Protein AF-A0A645IIE4-F1 (afdb_monomer_lite)

Radius of gyration: 12.05 Å; chains: 1; bounding box: 29×22×28 Å

pLDDT: mean 86.95, std 8.48, range [60.94, 95.75]

Organism: NCBI:txid1076179

Sequence (80 aa):
MDALLRNPAVGSVLPAGSKGIAHEALLLAEESGLAVHFLKTELDLYKSAGPASCAVFSCLEDFVSDCALPFYVIGKLLKD

Secondary structure (DSSP, 8-state):
-HHHHT-TTEEEEEE--TT-HHHHHHHHHHHTT-EEEEPP-SS-TTS---TTT-EEEEE-TT-----SS-----EEEE--

Structure (mmCIF, N/CA/C/O backbone):
data_AF-A0A645IIE4-F1
#
_entry.id   AF-A0A645IIE4-F1
#
loop_
_atom_site.group_PDB
_atom_site.id
_atom_site.type_symbol
_atom_site.label_atom_id
_atom_site.label_alt_id
_atom_site.label_comp_id
_atom_site.label_asym_id
_atom_site.label_entity_id
_atom_site.label_seq_id
_atom_site.pdbx_PDB_ins_code
_atom_site.Cartn_x
_atom_site.Cartn_y
_atom_site.Cartn_z
_atom_site.occupancy
_atom_site.B_iso_or_equiv
_atom_site.auth_seq_id
_atom_site.auth_comp_id
_atom_site.auth_asym_id
_atom_site.auth_atom_id
_atom_site.pdbx_PDB_model_num
ATOM 1 N N . MET A 1 1 ? 5.911 6.135 -11.723 1.00 64.69 1 MET A N 1
ATOM 2 C CA . MET A 1 1 ? 4.646 6.302 -10.972 1.00 64.69 1 MET A CA 1
ATOM 3 C C . MET A 1 1 ? 3.504 6.750 -11.877 1.00 64.69 1 MET A C 1
ATOM 5 O O . MET A 1 1 ? 2.396 6.276 -11.692 1.00 64.69 1 MET A O 1
ATOM 9 N N . ASP A 1 2 ? 3.769 7.561 -12.903 1.00 72.06 2 ASP A N 1
ATOM 10 C CA . ASP A 1 2 ? 2.752 8.126 -13.805 1.00 72.06 2 ASP A CA 1
ATOM 11 C C . ASP A 1 2 ? 1.785 7.115 -14.435 1.00 72.06 2 ASP A C 1
ATOM 13 O O . ASP A 1 2 ? 0.619 7.431 -14.633 1.00 72.06 2 ASP A O 1
ATOM 17 N N . ALA A 1 3 ? 2.243 5.899 -14.750 1.00 73.69 3 ALA A N 1
ATOM 18 C CA . ALA A 1 3 ? 1.367 4.852 -15.279 1.00 73.69 3 ALA A CA 1
ATOM 19 C C . ALA A 1 3 ? 0.289 4.417 -14.267 1.00 73.69 3 ALA A C 1
ATOM 21 O O . ALA A 1 3 ? -0.849 4.196 -14.665 1.00 73.69 3 ALA A O 1
ATOM 22 N N . LEU A 1 4 ? 0.626 4.356 -12.972 1.00 78.44 4 LEU A N 1
ATOM 23 C CA . LEU A 1 4 ? -0.332 4.057 -11.902 1.00 78.44 4 LEU A CA 1
ATOM 24 C C . LEU A 1 4 ? -1.279 5.237 -11.676 1.00 78.44 4 LEU A C 1
ATOM 26 O O . LEU A 1 4 ? -2.482 5.043 -11.602 1.00 78.44 4 LEU A O 1
ATOM 30 N N . LEU A 1 5 ? -0.746 6.463 -11.646 1.00 80.12 5 LEU A N 1
ATOM 31 C CA . LEU A 1 5 ? -1.539 7.677 -11.408 1.00 80.12 5 LEU A CA 1
ATOM 32 C C . LEU A 1 5 ? -2.549 7.982 -12.526 1.00 80.12 5 LEU A C 1
ATOM 34 O O . LEU A 1 5 ? -3.500 8.723 -12.306 1.00 80.12 5 LEU A O 1
ATOM 38 N N . ARG A 1 6 ? -2.347 7.437 -13.730 1.00 84.00 6 ARG A N 1
ATOM 39 C CA . ARG A 1 6 ? -3.293 7.558 -14.850 1.00 84.00 6 ARG A CA 1
ATOM 40 C C . ARG A 1 6 ? -4.375 6.479 -14.857 1.00 84.00 6 ARG A C 1
ATOM 42 O O . ARG A 1 6 ? -5.290 6.571 -15.671 1.00 84.00 6 ARG A O 1
ATOM 49 N N . ASN A 1 7 ? -4.270 5.459 -14.006 1.00 82.56 7 ASN A N 1
ATOM 50 C CA . ASN A 1 7 ? -5.244 4.380 -13.961 1.00 82.56 7 ASN A CA 1
ATOM 51 C C . ASN A 1 7 ? -6.404 4.768 -13.022 1.00 82.56 7 ASN A C 1
ATOM 53 O O . ASN A 1 7 ? -6.160 4.991 -11.838 1.00 82.56 7 ASN A O 1
ATOM 57 N N . PRO A 1 8 ? -7.659 4.823 -13.507 1.00 86.50 8 PRO A N 1
ATOM 58 C CA . PRO A 1 8 ? -8.805 5.242 -12.697 1.00 86.50 8 PRO A CA 1
ATOM 59 C C . PRO A 1 8 ? -9.126 4.284 -11.544 1.00 86.50 8 PRO A C 1
ATOM 61 O O . PRO A 1 8 ? -9.813 4.674 -10.605 1.00 86.50 8 PRO A O 1
ATOM 64 N N . ALA A 1 9 ? -8.639 3.043 -11.601 1.00 89.25 9 ALA A N 1
ATOM 65 C CA . ALA A 1 9 ? -8.798 2.080 -10.523 1.00 89.25 9 ALA A CA 1
ATOM 66 C C . ALA A 1 9 ? -7.783 2.284 -9.386 1.00 89.25 9 ALA A C 1
ATOM 68 O O . ALA A 1 9 ? -7.925 1.636 -8.357 1.00 89.25 9 ALA A O 1
ATOM 69 N N . VAL A 1 10 ? -6.770 3.146 -9.536 1.00 89.44 10 VAL A N 1
ATOM 70 C CA . VAL A 1 10 ? -5.806 3.471 -8.471 1.00 89.44 10 VAL A CA 1
ATOM 71 C C . VAL A 1 10 ? -6.325 4.655 -7.662 1.00 89.44 10 VAL A C 1
ATOM 73 O O . VAL A 1 10 ? -6.593 5.716 -8.217 1.00 89.44 10 VAL A O 1
ATOM 76 N N . GLY A 1 11 ? -6.454 4.476 -6.347 1.00 86.25 11 GLY A N 1
ATOM 77 C CA . GLY A 1 11 ? -6.913 5.531 -5.441 1.00 86.25 11 GLY A CA 1
ATOM 78 C C . GLY A 1 11 ? -5.772 6.455 -5.027 1.00 86.25 11 GLY A C 1
ATOM 79 O O . GLY A 1 11 ? -5.733 7.624 -5.399 1.00 86.25 11 GLY A O 1
ATOM 80 N N . SER A 1 12 ? -4.816 5.899 -4.285 1.00 87.00 12 SER A N 1
ATOM 81 C CA . SER A 1 12 ? -3.687 6.632 -3.710 1.00 87.00 12 SER A CA 1
ATOM 82 C C . SER A 1 12 ? -2.402 5.819 -3.828 1.00 87.00 12 SER A C 1
ATOM 84 O O . SER A 1 12 ? -2.435 4.590 -3.793 1.00 87.00 12 SER A O 1
ATOM 86 N N 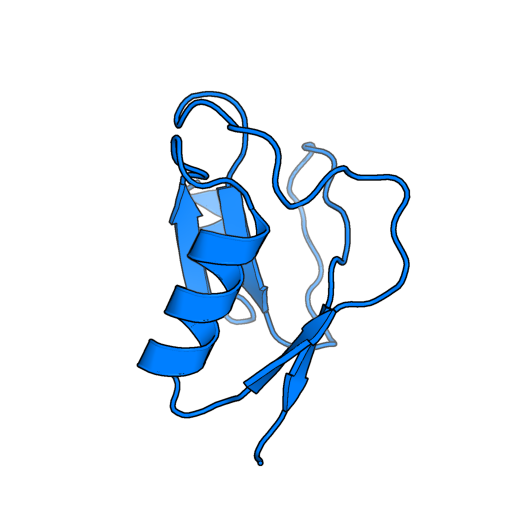. VAL A 1 13 ? -1.260 6.500 -3.950 1.00 90.69 13 VAL A N 1
ATOM 87 C CA . VAL A 1 13 ? 0.072 5.885 -4.056 1.00 90.69 13 VAL A CA 1
ATOM 88 C C . VAL A 1 13 ? 1.025 6.596 -3.099 1.00 90.69 13 VAL A C 1
ATOM 90 O O . VAL A 1 13 ? 1.177 7.812 -3.185 1.00 90.69 13 VAL A O 1
ATOM 93 N N . LEU A 1 14 ? 1.718 5.839 -2.251 1.00 89.94 14 LEU A N 1
ATOM 94 C 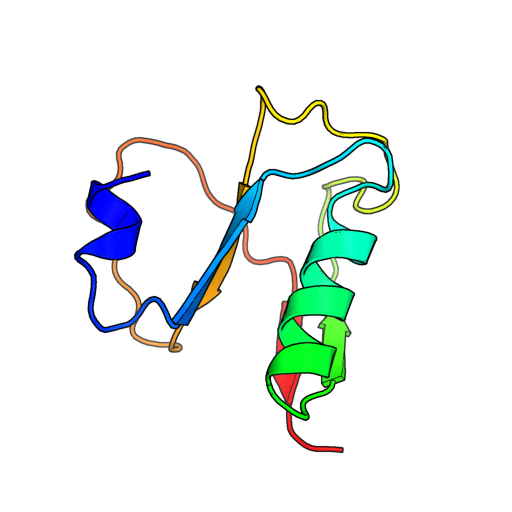CA . LEU A 1 14 ? 2.758 6.328 -1.351 1.00 89.94 14 LEU A CA 1
ATOM 95 C C . LEU A 1 14 ? 4.084 5.602 -1.619 1.00 89.94 14 LEU A C 1
ATOM 97 O O . LEU A 1 14 ? 4.094 4.381 -1.792 1.00 89.94 14 LEU A O 1
ATOM 101 N N . PRO A 1 15 ? 5.227 6.305 -1.658 1.00 89.62 15 PRO A N 1
ATOM 102 C CA . PRO A 1 15 ? 6.525 5.640 -1.672 1.00 89.62 15 PRO A CA 1
ATOM 103 C C . PRO A 1 15 ? 6.744 4.908 -0.342 1.00 89.62 15 PRO A C 1
ATOM 105 O O . PRO A 1 15 ? 6.460 5.459 0.718 1.00 89.62 15 PRO A O 1
ATOM 108 N N . ALA A 1 16 ? 7.273 3.684 -0.383 1.00 88.69 16 ALA A N 1
ATOM 109 C CA . ALA A 1 16 ? 7.566 2.952 0.844 1.00 88.69 16 ALA A CA 1
ATOM 110 C C . ALA A 1 16 ? 8.732 3.618 1.589 1.00 88.69 16 ALA A C 1
ATOM 112 O O . ALA A 1 16 ? 9.808 3.790 1.020 1.00 88.69 16 ALA A O 1
ATOM 113 N N . GLY A 1 17 ? 8.511 4.031 2.837 1.00 86.06 17 GLY A N 1
ATOM 114 C CA . GLY A 1 17 ? 9.511 4.718 3.645 1.00 86.06 17 GLY A CA 1
ATOM 115 C C . GLY A 1 17 ? 10.262 3.819 4.627 1.00 86.06 17 GLY A C 1
ATOM 116 O O . GLY A 1 17 ? 10.066 2.605 4.729 1.00 86.06 17 GLY A O 1
ATOM 117 N N . SER A 1 18 ? 11.092 4.458 5.456 1.00 85.94 18 SER A N 1
ATOM 118 C CA . SER A 1 18 ? 11.887 3.792 6.499 1.00 85.94 18 SER A CA 1
ATOM 119 C C . SER A 1 18 ? 11.058 3.037 7.544 1.00 85.94 18 SER A C 1
ATOM 121 O O . SER A 1 18 ? 11.597 2.185 8.248 1.00 85.94 18 SER A O 1
ATOM 123 N N . LYS A 1 19 ?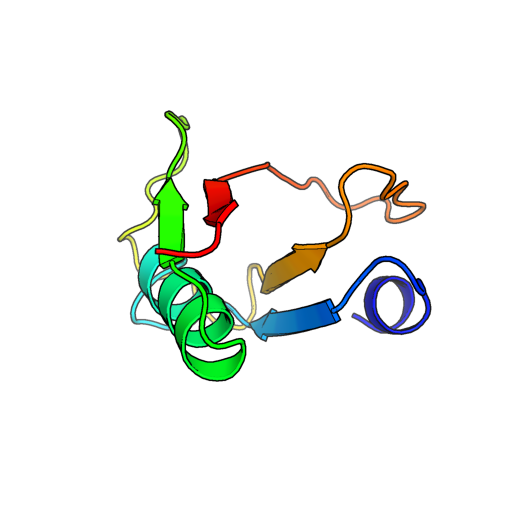 9.759 3.339 7.640 1.00 89.81 19 LYS A N 1
ATOM 124 C CA . LYS A 1 19 ? 8.795 2.677 8.527 1.00 89.81 19 LYS A CA 1
ATOM 125 C C . LYS A 1 19 ? 8.151 1.424 7.911 1.00 89.81 19 LYS A C 1
ATOM 127 O O . LYS A 1 19 ? 7.409 0.733 8.602 1.00 89.81 19 LYS A O 1
ATOM 132 N N . GLY A 1 20 ? 8.460 1.115 6.651 1.00 90.81 20 GLY A N 1
ATOM 133 C CA . GLY A 1 20 ? 8.048 -0.111 5.970 1.00 90.81 20 GLY A CA 1
ATOM 134 C C . GLY A 1 20 ? 6.680 -0.045 5.290 1.00 90.81 20 GLY A C 1
ATOM 135 O O . GLY A 1 20 ? 5.914 0.903 5.445 1.00 90.81 20 GLY A O 1
ATOM 136 N N . ILE A 1 21 ? 6.379 -1.093 4.521 1.00 93.44 21 ILE A N 1
ATOM 137 C CA . ILE A 1 21 ? 5.179 -1.216 3.677 1.00 93.44 21 ILE A CA 1
ATOM 138 C C . ILE A 1 21 ? 3.893 -1.192 4.513 1.00 93.44 21 ILE A C 1
ATOM 140 O O . ILE A 1 21 ? 2.922 -0.544 4.127 1.00 93.44 21 ILE A O 1
ATOM 144 N N . ALA A 1 22 ? 3.884 -1.879 5.660 1.00 94.50 22 ALA A N 1
ATOM 145 C CA . ALA A 1 22 ? 2.726 -1.922 6.548 1.00 94.50 22 ALA A CA 1
ATOM 146 C C . ALA A 1 22 ? 2.349 -0.527 7.058 1.00 94.50 22 ALA A C 1
ATOM 148 O O . ALA A 1 22 ? 1.165 -0.219 7.151 1.00 94.50 22 ALA A O 1
ATOM 149 N N . HIS A 1 23 ? 3.340 0.319 7.358 1.00 94.69 23 HIS A N 1
ATOM 150 C CA . HIS A 1 23 ? 3.087 1.680 7.822 1.00 94.69 23 HIS A CA 1
ATOM 151 C C . HIS A 1 23 ? 2.371 2.511 6.757 1.00 94.69 23 HIS A C 1
ATOM 153 O O . HIS A 1 23 ? 1.341 3.108 7.053 1.00 94.69 23 HIS A O 1
ATOM 159 N N . GLU A 1 24 ? 2.869 2.493 5.518 1.00 94.31 24 GLU A N 1
ATOM 160 C CA . GLU A 1 24 ? 2.247 3.262 4.435 1.00 94.31 24 GLU A CA 1
ATOM 161 C C . GLU A 1 24 ? 0.858 2.717 4.073 1.00 94.31 24 GLU A C 1
ATOM 163 O O . GLU A 1 24 ? -0.057 3.485 3.795 1.00 94.31 24 GLU A O 1
ATOM 168 N N . ALA A 1 25 ? 0.659 1.394 4.119 1.00 94.50 25 ALA A N 1
ATOM 169 C CA . ALA A 1 25 ? -0.654 0.791 3.888 1.00 94.50 25 ALA A CA 1
ATOM 170 C C . ALA A 1 25 ? -1.685 1.227 4.942 1.00 94.50 25 ALA A C 1
ATOM 172 O O . ALA A 1 25 ? -2.833 1.504 4.598 1.00 94.50 25 ALA A O 1
ATOM 173 N N . LEU A 1 26 ? -1.279 1.300 6.214 1.00 95.25 26 LEU A N 1
ATOM 174 C CA . LEU A 1 26 ? -2.133 1.794 7.294 1.00 95.25 26 LEU A CA 1
ATOM 175 C C . LEU A 1 26 ? -2.471 3.274 7.107 1.00 95.25 26 LEU A C 1
ATOM 177 O O . LEU A 1 26 ? -3.629 3.637 7.278 1.00 95.25 26 LEU A O 1
ATOM 181 N N . LEU A 1 27 ? -1.501 4.095 6.687 1.00 94.06 27 LEU A N 1
ATOM 182 C CA . LEU A 1 27 ? -1.737 5.508 6.391 1.00 94.06 27 LEU A CA 1
ATOM 183 C C . LEU A 1 27 ? -2.769 5.681 5.266 1.00 94.06 27 LEU A C 1
ATOM 185 O O . LEU A 1 27 ? -3.714 6.449 5.412 1.00 94.06 27 LEU A O 1
ATOM 189 N N . LEU A 1 28 ? -2.651 4.898 4.186 1.00 92.94 28 LEU A N 1
ATOM 190 C CA . LEU A 1 28 ? -3.626 4.897 3.088 1.00 92.94 28 LEU A CA 1
ATOM 191 C C . LEU A 1 28 ? -5.051 4.575 3.558 1.00 92.94 28 LEU A C 1
ATOM 193 O O . LEU A 1 28 ? -6.022 5.142 3.051 1.00 92.94 28 LEU A O 1
ATOM 197 N N . ALA A 1 29 ? -5.184 3.638 4.494 1.00 93.50 29 ALA A N 1
ATOM 198 C CA . ALA A 1 29 ? -6.476 3.246 5.038 1.00 93.50 29 ALA A CA 1
ATOM 199 C C . ALA A 1 29 ? -7.052 4.327 5.956 1.00 93.50 29 ALA A C 1
ATOM 201 O O . ALA A 1 29 ? -8.210 4.703 5.783 1.00 93.50 29 ALA A O 1
ATOM 202 N N . GLU A 1 30 ? -6.228 4.879 6.850 1.00 93.19 30 GLU A N 1
ATOM 203 C CA . GLU A 1 30 ? -6.600 5.970 7.754 1.00 93.19 30 GLU A CA 1
ATOM 204 C C . GLU A 1 30 ? -7.100 7.195 6.975 1.00 93.19 30 GLU A C 1
ATOM 206 O O . GLU A 1 30 ? -8.193 7.692 7.244 1.00 93.19 30 GLU A O 1
ATOM 211 N N . GLU A 1 31 ? -6.368 7.622 5.940 1.00 91.06 31 GLU A N 1
ATOM 212 C CA . GLU A 1 31 ? -6.758 8.740 5.067 1.00 91.06 31 GLU A CA 1
ATOM 213 C C . GLU A 1 31 ? -8.068 8.479 4.307 1.00 91.06 31 GLU A C 1
ATOM 215 O O . GLU A 1 31 ? -8.780 9.416 3.942 1.00 91.06 31 GLU A O 1
ATOM 220 N N . SER A 1 32 ? -8.408 7.205 4.091 1.00 88.88 32 SER A N 1
ATOM 221 C CA . SER A 1 32 ? -9.636 6.781 3.411 1.00 88.88 32 SER A CA 1
ATOM 222 C C . SER A 1 32 ? -10.794 6.475 4.372 1.00 88.88 32 SER A C 1
ATOM 224 O O . SER A 1 32 ? -11.889 6.154 3.908 1.00 88.88 32 SER A O 1
ATOM 226 N N . GLY A 1 33 ? -10.582 6.543 5.692 1.00 92.94 33 GLY A N 1
ATOM 227 C CA . GLY A 1 33 ? -11.564 6.113 6.694 1.00 92.94 33 GLY A CA 1
ATOM 228 C C . GLY A 1 33 ? -11.883 4.612 6.633 1.00 92.94 33 GLY A C 1
ATOM 229 O O . GLY A 1 33 ? -13.030 4.215 6.832 1.00 92.94 33 GLY A O 1
ATOM 230 N N . LEU A 1 34 ? -10.888 3.792 6.291 1.00 94.38 34 LEU A N 1
ATOM 231 C CA . LEU A 1 34 ? -10.968 2.337 6.152 1.00 94.38 34 LEU A CA 1
ATOM 232 C C . LEU A 1 34 ? -9.934 1.654 7.059 1.00 94.38 34 LEU A C 1
ATOM 234 O O . LEU A 1 34 ? -9.000 2.286 7.550 1.00 94.38 34 LEU A O 1
ATOM 238 N N . ALA A 1 35 ? -10.057 0.339 7.210 1.00 95.19 35 ALA A N 1
ATOM 239 C CA . ALA A 1 35 ? -9.088 -0.517 7.880 1.00 95.19 35 ALA A CA 1
ATOM 240 C C . ALA A 1 35 ? -8.348 -1.418 6.882 1.00 95.19 35 ALA A C 1
ATOM 242 O O . ALA A 1 35 ? -8.923 -1.901 5.901 1.00 95.19 35 ALA A O 1
ATOM 243 N N . VAL A 1 36 ? -7.063 -1.683 7.148 1.00 95.25 36 VAL A N 1
ATOM 244 C CA . VAL A 1 36 ? -6.276 -2.665 6.386 1.00 95.25 36 VAL A CA 1
ATOM 245 C C . VAL A 1 36 ? -6.411 -4.044 7.011 1.00 95.25 36 VAL A C 1
ATOM 247 O O . VAL A 1 36 ? -5.997 -4.272 8.146 1.00 95.25 36 VAL A O 1
ATOM 250 N N . HIS A 1 37 ? -6.867 -5.006 6.219 1.00 95.75 37 HIS A N 1
ATOM 251 C CA . HIS A 1 37 ? -6.760 -6.424 6.532 1.00 95.75 37 HIS A CA 1
ATOM 252 C C . HIS A 1 37 ? -5.604 -7.016 5.734 1.00 95.75 37 HIS A C 1
ATOM 254 O O . HIS A 1 37 ? -5.742 -7.305 4.542 1.00 95.75 37 HIS A O 1
ATOM 260 N N . PHE A 1 38 ? -4.450 -7.172 6.385 1.00 95.44 38 PHE A N 1
ATOM 261 C CA . PHE A 1 38 ? -3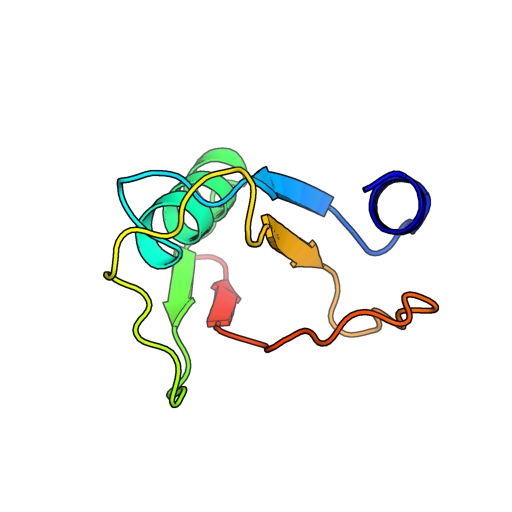.277 -7.768 5.753 1.00 95.44 38 PHE A CA 1
ATOM 262 C C . PHE A 1 38 ? -3.521 -9.242 5.424 1.00 95.44 38 PHE A C 1
ATOM 264 O O . PHE A 1 38 ? -4.001 -10.020 6.250 1.00 95.44 38 PHE A O 1
ATOM 271 N N . LEU A 1 39 ? -3.172 -9.623 4.200 1.00 94.25 39 LEU A N 1
ATOM 272 C CA . LEU A 1 39 ? -3.156 -11.012 3.764 1.00 94.25 39 LEU A CA 1
ATOM 273 C C . LEU A 1 39 ? -1.807 -11.639 4.112 1.00 94.25 39 LEU A C 1
ATOM 275 O O . LEU A 1 39 ? -0.795 -10.953 4.264 1.00 94.25 39 LEU A O 1
ATOM 279 N N . LYS A 1 40 ? -1.774 -12.972 4.191 1.00 92.12 40 LYS A N 1
ATOM 280 C CA . LYS A 1 40 ? -0.502 -13.685 4.290 1.00 92.12 40 LYS A CA 1
ATOM 281 C C . LYS A 1 40 ? 0.298 -13.453 3.006 1.00 92.12 40 LYS A C 1
ATOM 283 O O . LYS A 1 40 ? -0.185 -13.735 1.914 1.00 92.12 40 LYS A O 1
ATOM 288 N N . THR A 1 41 ? 1.522 -12.969 3.162 1.00 88.81 41 THR A N 1
ATOM 289 C CA . THR A 1 41 ? 2.466 -12.718 2.076 1.00 88.81 41 THR A CA 1
ATOM 290 C C . THR A 1 41 ? 3.866 -13.125 2.518 1.00 88.81 41 THR A C 1
ATOM 292 O O . THR A 1 41 ? 4.172 -13.113 3.709 1.00 88.81 41 THR A O 1
ATOM 295 N N . GLU A 1 42 ? 4.709 -13.493 1.558 1.00 88.12 42 GLU A N 1
ATOM 296 C CA . GLU A 1 42 ? 6.129 -13.793 1.788 1.00 88.12 42 GLU A CA 1
ATOM 297 C C . GLU A 1 42 ? 6.968 -12.509 1.943 1.00 88.12 42 GLU A C 1
ATOM 299 O O . GLU A 1 42 ? 8.151 -12.561 2.276 1.00 88.12 42 GLU A O 1
ATOM 304 N N . LEU A 1 43 ? 6.367 -11.339 1.688 1.00 87.50 43 LEU A N 1
ATOM 305 C CA . LEU A 1 43 ? 7.007 -10.047 1.901 1.00 87.50 43 LEU A CA 1
ATOM 306 C C . LEU A 1 43 ? 7.065 -9.707 3.392 1.00 87.50 43 LEU A C 1
ATOM 308 O O . LEU A 1 43 ? 6.050 -9.720 4.087 1.00 87.50 43 LEU A O 1
ATOM 312 N N . ASP A 1 44 ? 8.240 -9.295 3.861 1.00 89.62 44 ASP A N 1
ATOM 313 C CA . ASP A 1 44 ? 8.368 -8.656 5.168 1.00 89.62 44 ASP A CA 1
ATOM 314 C C . ASP A 1 44 ? 7.827 -7.221 5.095 1.00 89.62 44 ASP A C 1
ATOM 316 O O . ASP A 1 44 ? 8.503 -6.301 4.627 1.00 89.62 44 ASP A O 1
ATOM 320 N N . LEU A 1 45 ? 6.581 -7.041 5.539 1.00 90.19 45 LEU A N 1
ATOM 321 C CA . LEU A 1 45 ? 5.877 -5.759 5.478 1.00 90.19 45 LEU A CA 1
ATOM 322 C C . LEU A 1 45 ? 6.426 -4.711 6.456 1.00 90.19 45 LEU A C 1
ATOM 324 O O . LEU A 1 45 ? 6.165 -3.521 6.276 1.00 90.19 45 LEU A O 1
ATOM 328 N N . TYR A 1 46 ? 7.163 -5.131 7.484 1.00 89.75 46 TYR A N 1
ATOM 329 C CA . TYR A 1 46 ? 7.645 -4.258 8.559 1.00 89.75 46 TYR A CA 1
ATOM 330 C C . TYR A 1 46 ? 9.103 -3.846 8.369 1.00 89.75 46 TYR A C 1
ATOM 332 O O . TYR A 1 46 ? 9.601 -2.952 9.057 1.00 89.75 46 TYR A O 1
ATOM 340 N N . LYS A 1 47 ? 9.796 -4.472 7.416 1.00 85.44 47 LYS A N 1
ATOM 341 C CA . LYS A 1 47 ? 11.138 -4.072 7.024 1.00 85.44 47 LYS A CA 1
ATOM 342 C C . LYS A 1 47 ? 11.126 -2.675 6.414 1.00 85.44 47 LYS A C 1
ATOM 344 O O . LYS A 1 47 ? 10.284 -2.344 5.582 1.00 85.44 47 LYS A O 1
ATOM 349 N N . SER A 1 48 ? 12.136 -1.887 6.775 1.00 81.56 48 SER A N 1
ATOM 350 C CA . SER A 1 48 ? 12.449 -0.635 6.089 1.00 81.56 48 SER A CA 1
ATOM 351 C C . SER A 1 48 ? 12.634 -0.893 4.593 1.00 81.56 48 SER A C 1
ATOM 353 O O . SER A 1 48 ? 13.527 -1.641 4.178 1.00 81.56 48 SER A O 1
ATOM 355 N N . ALA A 1 49 ? 11.782 -0.269 3.791 1.00 70.62 49 ALA A N 1
ATOM 356 C CA . ALA A 1 49 ? 11.921 -0.201 2.352 1.00 70.62 49 ALA A CA 1
ATOM 357 C C . ALA A 1 49 ? 12.369 1.226 2.042 1.00 70.62 49 ALA A C 1
ATOM 359 O O . ALA A 1 49 ? 11.729 2.190 2.443 1.00 70.62 49 ALA A O 1
ATOM 360 N N . GLY A 1 50 ? 13.529 1.400 1.414 1.00 61.66 50 GLY A N 1
ATOM 361 C CA . GLY A 1 50 ? 13.963 2.746 1.047 1.00 61.66 50 GLY A CA 1
ATOM 362 C C . GLY A 1 50 ? 12.990 3.348 0.018 1.00 61.66 50 GLY A C 1
ATOM 363 O O . GLY A 1 50 ? 12.582 2.615 -0.891 1.00 61.66 50 GLY A O 1
ATOM 364 N N . PRO A 1 51 ? 12.700 4.664 0.063 1.00 60.94 51 PRO A N 1
ATOM 365 C CA . PRO A 1 51 ? 11.748 5.336 -0.839 1.00 60.94 51 PRO A CA 1
ATOM 366 C C . PRO A 1 51 ? 12.085 5.226 -2.331 1.00 60.94 51 PRO A C 1
ATOM 368 O O . PRO A 1 51 ? 11.248 5.512 -3.179 1.00 60.94 51 PRO A O 1
ATOM 371 N N . ALA A 1 52 ? 13.295 4.773 -2.666 1.00 62.59 52 ALA A N 1
ATOM 372 C CA . ALA A 1 52 ? 13.745 4.537 -4.033 1.00 62.59 52 ALA A CA 1
ATOM 373 C C . ALA A 1 52 ? 13.507 3.099 -4.549 1.00 62.59 52 ALA A C 1
ATOM 375 O O . ALA A 1 52 ? 13.917 2.801 -5.668 1.00 62.59 52 ALA A O 1
ATOM 376 N N . SER A 1 53 ? 12.905 2.196 -3.758 1.00 78.50 53 SER A N 1
ATOM 377 C CA . SER A 1 53 ? 12.845 0.756 -4.084 1.00 78.50 53 SER A CA 1
ATOM 378 C C . SER A 1 53 ? 11.448 0.203 -4.384 1.00 78.50 53 SER A C 1
ATOM 380 O O . SER A 1 53 ? 11.322 -0.661 -5.251 1.00 78.50 53 SER A O 1
ATOM 382 N N . CYS A 1 54 ? 10.395 0.696 -3.725 1.00 87.00 54 CYS A N 1
ATOM 383 C CA . CYS A 1 54 ? 9.014 0.293 -3.999 1.00 87.00 54 CYS A CA 1
ATOM 384 C C . CYS A 1 54 ? 8.001 1.358 -3.545 1.00 87.00 54 CYS A C 1
ATOM 386 O O . CYS A 1 54 ? 8.339 2.313 -2.845 1.00 87.00 54 CYS A O 1
ATOM 388 N N . ALA A 1 55 ? 6.749 1.190 -3.969 1.00 90.44 55 ALA A N 1
ATOM 389 C CA . ALA A 1 55 ? 5.620 2.023 -3.578 1.00 90.44 55 ALA A CA 1
ATOM 390 C C . ALA A 1 55 ? 4.446 1.138 -3.151 1.00 90.44 55 ALA A C 1
ATOM 392 O O . ALA A 1 55 ? 4.293 0.017 -3.641 1.00 90.44 55 ALA A O 1
ATOM 393 N N . VAL A 1 56 ? 3.620 1.662 -2.255 1.00 92.88 56 VAL A N 1
ATOM 394 C CA . VAL A 1 56 ? 2.363 1.066 -1.806 1.00 92.88 56 VAL A CA 1
ATOM 395 C C . VAL A 1 56 ? 1.231 1.862 -2.433 1.00 92.88 56 VAL A C 1
ATOM 397 O O . VAL A 1 56 ? 1.276 3.089 -2.451 1.00 92.88 56 VAL A O 1
ATOM 400 N N . PHE A 1 57 ? 0.223 1.188 -2.972 1.00 93.69 57 PHE A N 1
ATOM 401 C CA . PHE A 1 57 ? -0.938 1.865 -3.535 1.00 93.69 57 PHE A CA 1
ATOM 402 C C . PHE A 1 57 ? -2.228 1.116 -3.233 1.00 93.69 57 PHE A C 1
ATOM 404 O O . PHE A 1 57 ? -2.224 -0.105 -3.077 1.00 93.69 57 PHE A O 1
ATOM 411 N N . SER A 1 58 ? -3.327 1.862 -3.161 1.00 94.06 58 SER A N 1
ATOM 412 C CA . SER A 1 58 ? -4.679 1.317 -3.109 1.00 94.06 58 SER A CA 1
ATOM 413 C C . SER A 1 58 ? -5.260 1.237 -4.517 1.00 94.06 58 SER A C 1
ATOM 415 O O . SER A 1 58 ? -5.011 2.101 -5.362 1.00 94.06 58 SER A O 1
ATOM 417 N N . CYS A 1 59 ? -6.038 0.191 -4.782 1.00 93.50 59 CYS A N 1
ATOM 418 C CA . CYS A 1 59 ? -6.753 0.054 -6.040 1.00 93.50 59 CYS A CA 1
ATOM 419 C C . CYS A 1 59 ? -8.07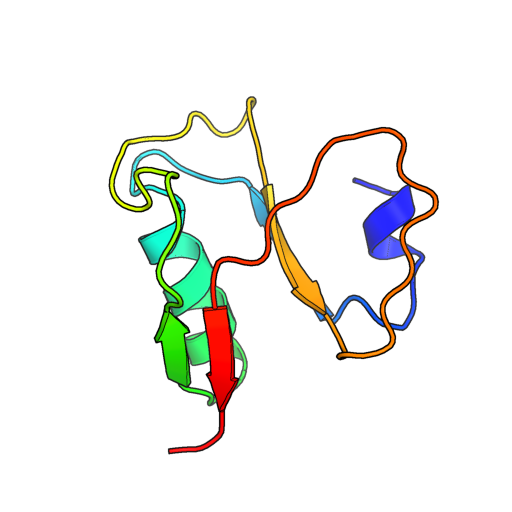7 -0.702 -5.877 1.00 93.50 59 CYS A C 1
ATOM 421 O O . CYS A 1 59 ? -8.294 -1.375 -4.866 1.00 93.50 59 CYS A O 1
ATOM 423 N N . LEU A 1 60 ? -8.965 -0.557 -6.861 1.00 92.00 60 LEU A N 1
ATOM 424 C CA . LEU A 1 60 ? -10.188 -1.347 -6.989 1.00 92.00 60 LEU A CA 1
ATOM 425 C C . LEU A 1 60 ? -9.861 -2.801 -7.372 1.00 92.00 60 LEU A C 1
ATOM 427 O O . LEU A 1 60 ? -8.800 -3.087 -7.924 1.00 92.00 60 LEU A O 1
ATOM 431 N N . GLU A 1 61 ? -10.773 -3.735 -7.085 1.00 87.00 61 GLU A N 1
ATOM 432 C CA . GLU A 1 61 ? -10.543 -5.171 -7.329 1.00 87.00 61 GLU A CA 1
ATOM 433 C C . GLU A 1 61 ? -10.387 -5.530 -8.817 1.00 87.00 61 GLU A C 1
ATOM 435 O O . GLU A 1 61 ? -9.765 -6.539 -9.140 1.00 87.00 61 GLU A O 1
ATOM 440 N N . ASP A 1 62 ? -10.919 -4.707 -9.720 1.00 84.38 62 ASP A N 1
ATOM 441 C CA . ASP A 1 62 ? -10.801 -4.855 -11.172 1.00 84.38 62 ASP A CA 1
ATOM 442 C C . ASP A 1 62 ? -9.539 -4.193 -11.749 1.00 84.38 62 ASP A C 1
ATOM 444 O O . ASP A 1 62 ? -9.390 -4.094 -12.969 1.00 84.38 62 ASP A O 1
ATOM 448 N N . PHE A 1 63 ? -8.614 -3.752 -10.891 1.00 86.75 63 PHE A N 1
ATOM 449 C CA . PHE A 1 63 ? -7.360 -3.153 -11.318 1.00 86.75 63 PHE A CA 1
ATOM 450 C C . PHE A 1 63 ? -6.564 -4.101 -12.219 1.00 86.75 63 PHE A C 1
ATOM 452 O O . PHE A 1 63 ? -6.071 -5.153 -11.806 1.00 86.75 63 PHE A O 1
ATOM 459 N N . VAL A 1 64 ? -6.375 -3.660 -13.459 1.00 81.56 64 VAL A N 1
ATOM 460 C CA . VAL A 1 64 ? -5.431 -4.245 -14.406 1.00 81.56 64 VAL A CA 1
ATOM 461 C C . VAL A 1 64 ? -4.271 -3.276 -14.572 1.00 81.56 64 VAL A C 1
ATOM 463 O O . VAL A 1 64 ? -4.460 -2.088 -14.842 1.00 81.56 64 VAL A O 1
ATOM 466 N N . SER A 1 65 ? -3.059 -3.788 -14.387 1.00 75.44 65 SER A N 1
ATOM 467 C CA . SER A 1 65 ? -1.836 -3.015 -14.549 1.00 75.44 65 SER A CA 1
ATOM 468 C C . SER A 1 65 ? -1.198 -3.302 -15.901 1.00 75.44 65 SER A C 1
ATOM 470 O O . SER A 1 65 ? -0.838 -4.444 -16.174 1.00 75.44 65 SER A O 1
ATOM 472 N N . ASP A 1 66 ? -0.942 -2.251 -16.676 1.00 75.25 66 ASP A N 1
ATOM 473 C CA . ASP A 1 66 ? -0.027 -2.294 -17.827 1.00 75.25 66 ASP A CA 1
ATOM 474 C C . ASP A 1 66 ? 1.432 -2.017 -17.406 1.00 75.25 66 ASP A C 1
ATOM 476 O O . ASP A 1 66 ? 2.324 -1.823 -18.236 1.00 75.25 66 ASP A O 1
ATOM 480 N N . CYS A 1 67 ? 1.702 -1.938 -16.097 1.00 73.25 67 CYS A N 1
ATOM 481 C CA . CYS A 1 67 ? 3.044 -1.705 -15.582 1.00 73.25 67 CYS A CA 1
ATOM 482 C C . CYS A 1 67 ? 3.877 -2.988 -15.670 1.00 73.25 67 CYS A C 1
ATOM 484 O O . CYS A 1 67 ? 3.510 -4.015 -15.108 1.00 73.25 67 CYS A O 1
ATOM 486 N N . ALA A 1 68 ? 5.058 -2.900 -16.284 1.00 80.12 68 ALA A N 1
ATOM 487 C CA . ALA A 1 68 ? 6.010 -4.010 -16.366 1.00 80.12 68 ALA A CA 1
ATOM 488 C C . ALA A 1 68 ? 6.689 -4.359 -15.022 1.00 80.12 68 ALA A C 1
ATOM 490 O O . ALA A 1 68 ? 7.500 -5.283 -14.964 1.00 80.12 68 ALA A O 1
ATOM 491 N N . LEU A 1 69 ? 6.412 -3.604 -13.953 1.00 83.12 69 LEU A N 1
ATOM 492 C CA . LEU A 1 69 ? 6.997 -3.839 -12.637 1.00 83.12 69 LEU A CA 1
ATOM 493 C C . LEU A 1 69 ? 6.181 -4.873 -11.850 1.00 83.12 69 LEU A C 1
ATOM 495 O O . LEU A 1 69 ? 4.949 -4.828 -11.880 1.00 83.12 69 LEU A O 1
ATOM 499 N N . PRO A 1 70 ? 6.847 -5.766 -11.099 1.00 86.12 70 PRO A N 1
ATOM 500 C CA . PRO A 1 70 ? 6.158 -6.716 -10.242 1.00 86.12 70 PRO A CA 1
ATOM 501 C C . PRO A 1 70 ? 5.386 -5.979 -9.147 1.00 86.12 70 PRO A C 1
ATOM 503 O O . PRO A 1 70 ? 5.887 -5.028 -8.543 1.0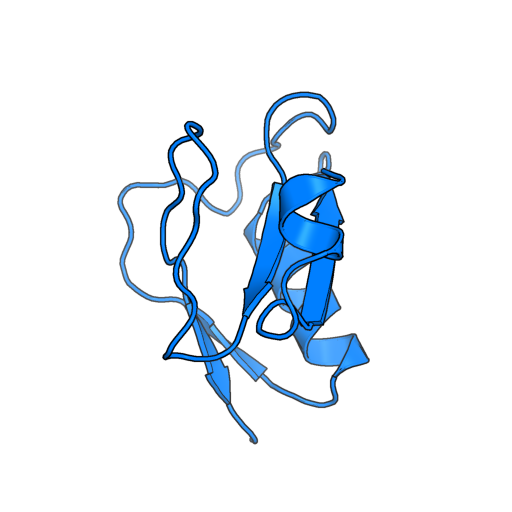0 86.12 70 PRO A O 1
ATOM 506 N N . PHE A 1 71 ? 4.182 -6.457 -8.859 1.00 88.94 71 PHE A N 1
ATOM 507 C CA . PHE A 1 71 ? 3.376 -5.999 -7.737 1.00 88.94 71 PHE A CA 1
ATOM 508 C C . PHE A 1 71 ? 2.835 -7.200 -6.967 1.00 88.94 71 PHE A C 1
ATOM 510 O O . PHE A 1 71 ? 2.685 -8.295 -7.507 1.00 88.94 71 PHE A O 1
ATOM 517 N N . TYR A 1 72 ? 2.552 -6.978 -5.689 1.00 90.75 72 TYR A N 1
ATOM 518 C CA . TYR A 1 72 ? 2.069 -8.001 -4.775 1.00 90.75 72 TYR A CA 1
ATOM 519 C C . TYR A 1 72 ? 0.877 -7.443 -4.013 1.00 90.75 72 TYR A C 1
ATOM 521 O O . TYR A 1 72 ? 0.936 -6.328 -3.494 1.00 90.75 72 TYR A O 1
ATOM 529 N N . VAL A 1 73 ? -0.196 -8.224 -3.922 1.00 92.25 73 VAL A N 1
ATOM 530 C CA . VAL A 1 73 ? -1.336 -7.873 -3.075 1.00 92.25 73 VAL A CA 1
ATOM 531 C C . VAL A 1 73 ? -0.972 -8.207 -1.632 1.00 92.25 73 VAL A C 1
ATOM 533 O O . VAL A 1 73 ? -0.714 -9.363 -1.303 1.00 92.25 73 VAL A O 1
ATOM 536 N N . ILE A 1 74 ? -0.932 -7.188 -0.775 1.00 94.50 74 ILE A N 1
ATOM 537 C CA . ILE A 1 74 ? -0.550 -7.327 0.640 1.00 94.50 74 ILE A CA 1
ATOM 538 C C . ILE A 1 74 ? -1.749 -7.321 1.593 1.00 94.50 74 ILE A C 1
ATOM 540 O O . ILE A 1 74 ? -1.605 -7.669 2.761 1.00 94.50 74 ILE A O 1
ATOM 544 N N . GLY A 1 75 ? -2.932 -6.917 1.127 1.00 95.06 75 GLY A N 1
ATOM 545 C CA . GLY A 1 75 ? -4.097 -6.726 1.983 1.00 95.06 75 GLY A CA 1
ATOM 546 C C . GLY A 1 75 ? -5.333 -6.249 1.231 1.00 95.06 75 GLY A C 1
ATOM 547 O O . GLY A 1 75 ? -5.282 -6.005 0.026 1.00 95.06 75 GLY A O 1
ATOM 548 N N . LYS A 1 76 ? -6.434 -6.104 1.970 1.00 95.06 76 LYS A N 1
ATOM 549 C CA . LYS A 1 76 ? -7.674 -5.461 1.520 1.00 95.06 76 LYS A CA 1
ATOM 550 C C . LYS A 1 76 ? -8.011 -4.269 2.411 1.00 95.06 76 LYS A C 1
ATOM 552 O O . LYS A 1 76 ? -7.754 -4.319 3.612 1.00 95.06 76 LYS A O 1
ATOM 557 N N . LEU A 1 77 ? -8.606 -3.234 1.822 1.00 93.88 77 LEU A N 1
ATOM 558 C CA . LEU A 1 77 ? -9.190 -2.111 2.553 1.00 93.88 77 LEU A CA 1
ATOM 559 C C . LEU A 1 77 ? -10.680 -2.383 2.768 1.00 93.88 77 LEU A C 1
ATOM 561 O O . LEU A 1 77 ? -11.404 -2.595 1.797 1.00 93.88 77 LEU A O 1
ATOM 565 N N . LEU A 1 78 ? -11.126 -2.405 4.021 1.00 92.62 78 LEU A N 1
ATOM 566 C CA . LEU A 1 78 ? -12.510 -2.691 4.407 1.00 92.62 78 LEU A CA 1
ATOM 567 C C . LEU A 1 78 ? -13.041 -1.573 5.309 1.00 92.62 78 LEU A C 1
ATOM 569 O O . LEU A 1 78 ? -12.265 -0.855 5.933 1.00 92.62 78 LEU A O 1
ATOM 573 N N . LYS A 1 79 ? -14.365 -1.408 5.367 1.00 89.19 79 LYS A N 1
ATOM 574 C CA . LYS A 1 79 ? -14.985 -0.596 6.422 1.00 89.19 79 LYS A CA 1
ATOM 575 C C . LYS A 1 79 ? -14.954 -1.397 7.723 1.00 89.19 79 LYS A C 1
ATOM 577 O O . LYS A 1 79 ? -15.238 -2.595 7.667 1.00 89.19 79 LYS A O 1
ATOM 582 N N . ASP A 1 80 ? -14.620 -0.733 8.826 1.00 70.81 80 ASP A N 1
ATOM 583 C CA . ASP A 1 80 ? -14.806 -1.273 10.181 1.00 70.81 80 ASP A CA 1
ATOM 584 C C . ASP A 1 80 ? -16.289 -1.553 10.489 1.00 70.81 80 ASP A C 1
ATOM 586 O O . ASP A 1 80 ? -17.164 -0.817 9.963 1.00 70.81 80 ASP A O 1
#

Foldseek 3Di:
DVQLVPDPQWDDKAQQAQQFQVVVVQVVLVVVQWGWDFDDDPDPRRHGDHSVGDMHTGGDPPDDGPDPDDDDDGTDTHHD